Protein AF-A0AAJ2FEU8-F1 (afdb_monomer_lite)

pLDDT: mean 73.07, std 15.67, range [41.12, 94.88]

Structure (mmCIF, N/CA/C/O backbone):
data_AF-A0AAJ2FEU8-F1
#
_entry.id   AF-A0AAJ2FEU8-F1
#
loop_
_atom_site.group_PDB
_atom_site.id
_atom_site.type_symbol
_atom_site.label_atom_id
_atom_site.label_alt_id
_atom_site.label_comp_id
_atom_site.label_asym_id
_atom_site.label_entity_id
_atom_site.label_seq_id
_atom_site.pdbx_PDB_ins_code
_atom_site.Cartn_x
_atom_site.Cartn_y
_atom_site.Cartn_z
_atom_site.occupancy
_atom_site.B_iso_or_equiv
_atom_site.auth_seq_id
_atom_site.auth_comp_id
_atom_site.auth_asym_id
_atom_site.auth_atom_id
_atom_site.pdbx_PDB_model_num
ATOM 1 N N . MET A 1 1 ? 0.389 14.249 -56.315 1.00 46.28 1 MET A N 1
ATOM 2 C CA . MET A 1 1 ? 0.156 13.415 -55.121 1.00 46.28 1 MET A CA 1
ATOM 3 C C . MET A 1 1 ? 1.499 13.136 -54.466 1.00 46.28 1 MET A C 1
ATOM 5 O O . MET A 1 1 ? 2.166 12.197 -54.870 1.00 46.28 1 MET A O 1
ATOM 9 N N . VAL A 1 2 ? 1.930 14.007 -53.547 1.00 47.59 2 VAL A N 1
ATOM 10 C CA . VAL A 1 2 ? 3.075 13.775 -52.650 1.00 47.59 2 VAL A CA 1
ATOM 11 C C . VAL A 1 2 ? 2.765 14.509 -51.342 1.00 47.59 2 VAL A C 1
ATOM 13 O O . VAL A 1 2 ? 2.708 15.738 -51.327 1.00 47.59 2 VAL A O 1
ATOM 16 N N . ASP A 1 3 ? 2.503 13.759 -50.274 1.00 49.03 3 ASP A N 1
ATOM 17 C CA . ASP A 1 3 ? 2.281 14.283 -48.925 1.00 49.03 3 ASP A CA 1
ATOM 18 C C . ASP A 1 3 ? 3.625 14.623 -48.267 1.00 49.03 3 ASP A C 1
ATOM 20 O O . ASP A 1 3 ? 4.426 13.743 -47.960 1.00 49.03 3 ASP A O 1
ATOM 24 N N . PHE A 1 4 ? 3.880 15.915 -48.048 1.00 48.50 4 PHE A N 1
ATOM 25 C CA . PHE A 1 4 ? 5.132 16.436 -47.475 1.00 48.50 4 PHE A CA 1
ATOM 26 C C . PHE A 1 4 ? 5.085 16.626 -45.942 1.00 48.50 4 PHE A C 1
ATOM 28 O O . PHE A 1 4 ? 6.002 17.192 -45.358 1.00 48.50 4 PHE A O 1
ATOM 35 N N . ARG A 1 5 ? 4.031 16.188 -45.239 1.00 53.56 5 ARG A N 1
ATOM 36 C CA . ARG A 1 5 ? 3.779 16.659 -43.859 1.00 53.56 5 ARG A CA 1
ATOM 37 C C . ARG A 1 5 ? 3.958 15.645 -42.724 1.00 53.56 5 ARG A C 1
ATOM 39 O O . ARG A 1 5 ? 3.586 15.964 -41.605 1.00 53.56 5 ARG A O 1
ATOM 46 N N . SER A 1 6 ? 4.553 14.470 -42.950 1.00 55.28 6 SER A N 1
ATOM 47 C CA . SER A 1 6 ? 4.552 13.410 -41.917 1.00 55.28 6 SER A CA 1
ATOM 48 C C . SER A 1 6 ? 5.894 13.071 -41.248 1.00 55.28 6 SER A C 1
ATOM 50 O O . SER A 1 6 ? 5.896 12.291 -40.299 1.00 55.28 6 SER A O 1
ATOM 52 N N . THR A 1 7 ? 7.034 13.620 -41.672 1.00 52.53 7 THR A N 1
ATOM 53 C CA . THR A 1 7 ? 8.352 13.212 -41.128 1.00 52.53 7 THR A CA 1
ATOM 54 C C . THR A 1 7 ? 8.932 14.138 -40.052 1.00 52.53 7 THR A C 1
ATOM 56 O O . THR A 1 7 ? 9.825 13.711 -39.325 1.00 52.53 7 THR A O 1
ATOM 59 N N . SER A 1 8 ? 8.418 15.364 -39.888 1.00 55.94 8 SER A N 1
ATOM 60 C CA . SER A 1 8 ? 8.960 16.339 -38.919 1.00 55.94 8 SER A CA 1
ATOM 61 C C . SER A 1 8 ? 8.451 16.154 -37.480 1.00 55.94 8 SER A C 1
ATOM 63 O O . SER A 1 8 ? 9.175 16.476 -36.542 1.00 55.94 8 SER A O 1
ATOM 65 N N . ASP A 1 9 ? 7.239 15.629 -37.278 1.00 54.66 9 ASP A N 1
ATOM 66 C CA . ASP A 1 9 ? 6.613 15.568 -35.942 1.00 54.66 9 ASP A CA 1
ATOM 67 C C . ASP A 1 9 ? 7.176 14.434 -35.065 1.00 54.66 9 ASP A C 1
ATOM 69 O O . ASP A 1 9 ? 7.390 14.587 -33.863 1.00 54.66 9 ASP A O 1
ATOM 73 N N . ALA A 1 10 ? 7.513 13.293 -35.675 1.00 56.59 10 ALA A N 1
ATOM 74 C CA . ALA A 1 10 ? 8.052 12.138 -34.954 1.00 56.59 10 ALA A CA 1
ATOM 75 C C . ALA A 1 10 ? 9.477 12.371 -34.406 1.00 56.59 10 ALA A C 1
ATOM 77 O O . ALA A 1 10 ? 9.895 11.717 -33.449 1.00 56.59 10 ALA A O 1
ATOM 78 N N . SER A 1 11 ? 10.225 13.300 -35.009 1.00 54.19 11 SER A N 1
ATOM 79 C CA . SER A 1 11 ? 11.572 13.696 -34.579 1.00 54.19 11 SER A CA 1
ATOM 80 C C . SER A 1 11 ? 11.544 14.665 -33.392 1.00 54.19 11 SER A C 1
ATOM 82 O O . SER A 1 11 ? 12.428 14.587 -32.541 1.00 54.19 11 SER A O 1
ATOM 84 N N . LEU A 1 12 ? 10.528 15.529 -33.297 1.00 59.16 12 LEU A N 1
ATOM 85 C CA . LEU A 1 12 ? 10.336 16.448 -32.169 1.00 59.16 12 LEU A CA 1
ATOM 86 C C . LEU A 1 12 ? 9.967 15.700 -30.883 1.00 59.16 12 LEU A C 1
ATOM 88 O O . LEU A 1 12 ? 10.518 15.993 -29.826 1.00 59.16 12 LEU A O 1
ATOM 92 N N . GLY A 1 13 ? 9.112 14.674 -30.975 1.00 57.94 13 GLY A N 1
ATOM 93 C CA . GLY A 1 13 ? 8.685 13.879 -29.815 1.00 57.94 13 GLY A CA 1
ATO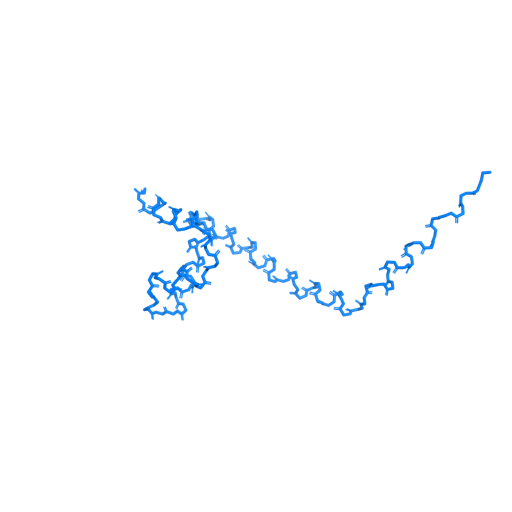M 94 C C . GLY A 1 13 ? 9.823 13.142 -29.093 1.00 57.94 13 GLY A C 1
ATOM 95 O O . GLY A 1 13 ? 9.790 13.021 -27.873 1.00 57.94 13 GLY A O 1
ATOM 96 N N . LYS A 1 14 ? 10.862 12.710 -29.821 1.00 59.38 14 LYS A N 1
ATOM 97 C CA . LYS A 1 14 ? 12.073 12.109 -29.227 1.00 59.38 14 LYS A CA 1
ATOM 98 C C . LYS A 1 14 ? 13.036 13.138 -28.634 1.00 59.38 14 LYS A C 1
ATOM 100 O O . LYS A 1 14 ? 13.820 12.780 -27.776 1.00 59.38 14 LYS A O 1
ATOM 105 N N . SER A 1 15 ? 12.987 14.392 -29.085 1.00 61.03 15 SER A N 1
ATOM 106 C CA . SER A 1 15 ? 13.814 15.476 -28.538 1.00 61.03 15 SER A CA 1
ATOM 107 C C . SER A 1 15 ? 13.216 16.099 -27.272 1.00 61.03 15 SER A C 1
ATOM 109 O O . SER A 1 15 ? 13.944 16.754 -26.532 1.00 61.03 15 SER A O 1
ATOM 111 N N . LEU A 1 16 ? 11.904 15.950 -27.052 1.00 62.88 16 LEU A N 1
ATOM 112 C CA . LEU A 1 16 ? 11.209 16.441 -25.857 1.00 62.88 16 LEU A CA 1
ATOM 113 C C . LEU A 1 16 ? 11.292 15.471 -24.673 1.00 62.88 16 LEU A C 1
ATOM 115 O O . LEU A 1 16 ? 11.160 15.909 -23.537 1.00 62.88 16 LEU A O 1
ATOM 119 N N . LEU A 1 17 ? 11.492 14.178 -24.941 1.00 70.88 17 LEU A N 1
ATOM 120 C CA . LEU A 1 17 ? 11.762 13.164 -23.928 1.00 70.88 17 LEU A CA 1
ATOM 121 C C . LEU A 1 17 ? 13.275 13.042 -23.778 1.00 70.88 17 LEU A C 1
ATOM 123 O O . LEU A 1 17 ? 13.958 12.561 -24.677 1.00 70.88 17 LEU A O 1
ATOM 127 N N . THR A 1 18 ? 13.795 13.517 -22.657 1.00 81.62 18 THR A N 1
ATOM 128 C CA . THR A 1 18 ? 15.216 13.380 -22.324 1.00 81.62 18 THR A CA 1
ATOM 129 C C . THR A 1 18 ? 15.470 11.975 -21.766 1.00 81.62 18 THR A C 1
ATOM 131 O O . THR A 1 18 ? 14.569 11.372 -21.187 1.00 81.62 18 THR A O 1
ATOM 134 N N . ASP A 1 19 ? 16.704 11.469 -21.830 1.00 79.31 19 ASP A N 1
ATOM 135 C CA . ASP A 1 19 ? 17.105 10.216 -21.154 1.00 79.31 19 ASP A CA 1
ATOM 136 C C . ASP A 1 19 ? 16.727 10.212 -19.652 1.00 79.31 19 ASP A C 1
ATOM 138 O O . ASP A 1 19 ? 16.399 9.180 -19.064 1.00 79.31 19 ASP A O 1
ATOM 142 N N . SER A 1 20 ? 16.702 11.395 -19.026 1.00 82.62 20 SER A N 1
ATOM 143 C CA . SER A 1 20 ? 16.202 11.607 -17.663 1.00 82.62 20 SER A CA 1
ATOM 144 C C . SER A 1 20 ? 14.710 11.290 -17.502 1.00 82.62 20 SER A C 1
ATOM 146 O O . SER A 1 20 ? 14.316 10.750 -16.470 1.00 82.62 20 SER A O 1
ATOM 148 N N . ASP A 1 21 ? 13.876 11.591 -18.500 1.00 84.94 21 ASP A N 1
ATOM 149 C CA . ASP A 1 21 ? 12.437 11.306 -18.471 1.00 84.94 21 ASP A CA 1
ATOM 150 C C . ASP A 1 21 ? 12.174 9.805 -18.602 1.00 84.94 21 ASP A C 1
ATOM 152 O O . ASP A 1 21 ? 11.301 9.265 -17.920 1.00 84.94 21 ASP A O 1
ATOM 156 N N . GLU A 1 22 ? 12.972 9.110 -19.419 1.00 84.62 22 GLU A N 1
ATOM 157 C CA . GLU A 1 22 ? 12.941 7.649 -19.504 1.00 84.62 22 GLU A CA 1
ATOM 158 C C . GLU A 1 22 ? 13.335 7.012 -18.163 1.00 84.62 22 GLU A C 1
ATOM 160 O O . GLU A 1 22 ? 12.650 6.113 -17.667 1.00 84.62 22 GLU A O 1
ATOM 165 N N . PHE A 1 23 ? 14.383 7.522 -17.513 1.00 86.31 23 PHE A N 1
ATOM 166 C CA . PHE A 1 23 ? 14.802 7.040 -16.199 1.00 86.31 23 PHE A CA 1
ATOM 167 C C . PHE A 1 23 ? 13.736 7.267 -15.117 1.00 86.31 23 PHE A C 1
ATOM 169 O O . PHE A 1 23 ? 13.400 6.345 -14.367 1.00 86.31 23 PHE A O 1
ATOM 176 N N . VAL A 1 24 ? 13.157 8.471 -15.057 1.00 88.31 24 VAL A N 1
ATOM 177 C CA . VAL A 1 24 ? 12.056 8.792 -14.136 1.00 88.31 24 VAL A CA 1
ATOM 178 C C . VAL A 1 24 ? 10.852 7.896 -14.409 1.00 88.31 24 VAL A C 1
ATOM 180 O O . VAL A 1 24 ? 10.253 7.377 -13.467 1.00 88.31 24 VAL A O 1
ATOM 183 N N . PHE A 1 25 ? 10.524 7.644 -15.677 1.00 88.88 25 PHE A N 1
ATOM 184 C CA . PHE A 1 25 ? 9.448 6.732 -16.045 1.00 88.88 25 PHE A CA 1
ATOM 185 C C . PHE A 1 25 ? 9.690 5.318 -15.508 1.00 88.88 25 PHE A C 1
ATOM 187 O O . PHE A 1 25 ? 8.803 4.752 -14.869 1.00 88.88 25 PHE A O 1
ATOM 194 N N . VAL A 1 26 ? 10.888 4.757 -15.701 1.00 89.25 26 VAL A N 1
ATOM 195 C CA . VAL A 1 26 ? 11.223 3.416 -15.197 1.00 89.25 26 VAL A CA 1
ATOM 196 C C . VAL A 1 26 ? 11.167 3.366 -13.669 1.00 89.25 26 VAL A C 1
ATOM 198 O O . VAL A 1 26 ? 10.589 2.424 -13.117 1.00 89.25 26 VAL A O 1
ATOM 201 N N . ILE A 1 27 ? 11.701 4.382 -12.979 1.00 93.19 27 ILE A N 1
ATOM 202 C CA . ILE A 1 27 ? 11.611 4.487 -11.516 1.00 93.19 27 ILE A CA 1
ATOM 203 C C . ILE A 1 27 ? 10.161 4.511 -11.059 1.00 93.19 27 ILE A C 1
ATOM 205 O O . ILE A 1 27 ? 9.836 3.836 -10.091 1.00 93.19 27 ILE A O 1
ATOM 209 N N . GLU A 1 28 ? 9.296 5.255 -11.740 1.00 92.88 28 GLU A N 1
ATOM 210 C CA . GLU A 1 28 ? 7.878 5.378 -11.410 1.00 92.88 28 GLU A CA 1
ATOM 211 C C . GLU A 1 28 ? 7.061 4.123 -11.761 1.00 92.88 28 GLU A C 1
ATOM 213 O O . GLU A 1 28 ? 6.059 3.809 -11.109 1.00 92.88 28 GLU A O 1
ATOM 218 N N . GLU A 1 29 ? 7.488 3.344 -12.753 1.00 93.44 29 GLU A N 1
ATOM 219 C CA . GLU A 1 29 ? 6.838 2.085 -13.115 1.00 93.44 29 GLU A CA 1
ATOM 220 C C . GLU A 1 29 ? 7.014 0.998 -12.047 1.00 93.44 29 GLU A C 1
ATOM 222 O O . GLU A 1 29 ? 6.092 0.210 -11.807 1.00 93.44 29 GLU A O 1
ATOM 227 N N . VAL A 1 30 ? 8.153 0.966 -11.349 1.00 93.94 30 VAL A N 1
ATOM 228 C CA . VAL A 1 30 ? 8.406 0.013 -10.254 1.00 93.94 30 VAL A CA 1
ATOM 229 C C . VAL A 1 30 ? 7.359 0.112 -9.126 1.00 93.94 30 VAL A C 1
ATOM 231 O O . VAL A 1 30 ? 6.692 -0.893 -8.853 1.00 93.94 30 VAL A O 1
ATOM 234 N N . PRO A 1 31 ? 7.127 1.272 -8.475 1.00 89.69 31 PRO A N 1
ATOM 235 C CA . PRO A 1 31 ? 6.131 1.407 -7.423 1.00 89.69 31 PRO A CA 1
ATOM 236 C C . PRO A 1 31 ? 4.705 1.230 -7.951 1.00 89.69 31 PRO A C 1
ATOM 238 O O . PRO A 1 31 ? 3.855 0.735 -7.209 1.00 89.69 31 PRO A O 1
ATOM 241 N N . ARG A 1 32 ? 4.417 1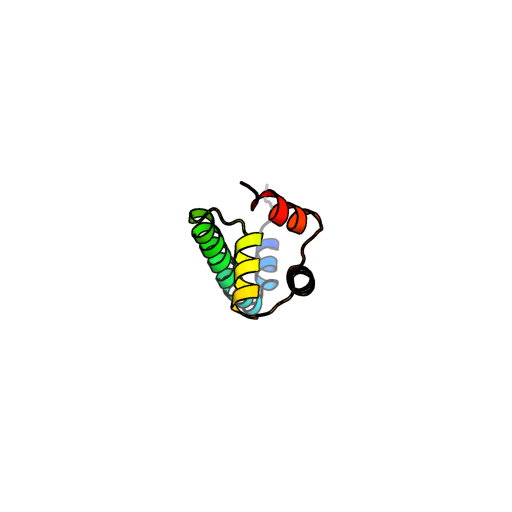.568 -9.219 1.00 89.75 32 ARG A N 1
ATOM 242 C CA . ARG A 1 32 ? 3.107 1.289 -9.838 1.00 89.75 32 ARG A CA 1
ATOM 243 C C . ARG A 1 32 ? 2.844 -0.209 -9.944 1.00 89.75 32 ARG A C 1
ATOM 245 O O . ARG A 1 32 ? 1.781 -0.665 -9.517 1.00 89.75 32 ARG A O 1
ATOM 252 N N . LYS A 1 33 ? 3.803 -0.983 -10.461 1.00 94.88 33 LYS A N 1
ATOM 253 C CA . LYS A 1 33 ? 3.707 -2.451 -10.542 1.00 94.88 33 LYS A CA 1
ATOM 254 C C . LYS A 1 33 ? 3.587 -3.069 -9.157 1.00 94.88 33 LYS A C 1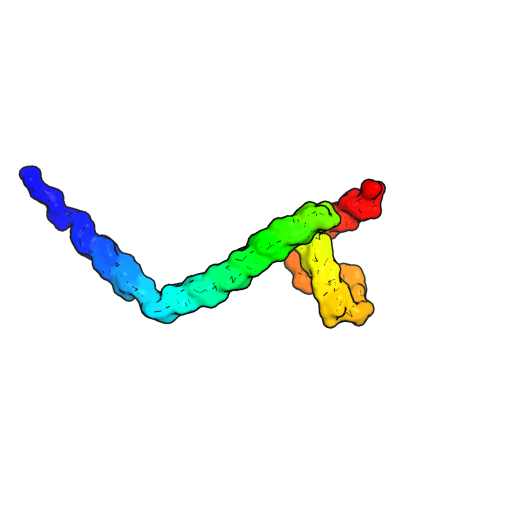
ATOM 256 O O . LYS A 1 33 ? 2.675 -3.858 -8.922 1.00 94.88 33 LYS A O 1
ATOM 261 N N . LEU A 1 34 ? 4.437 -2.645 -8.224 1.00 90.19 34 LEU A N 1
ATOM 262 C CA . LEU A 1 34 ? 4.403 -3.114 -6.844 1.00 90.19 34 LEU A CA 1
ATOM 263 C C . LEU A 1 34 ? 3.033 -2.866 -6.200 1.00 90.19 34 LEU A C 1
ATOM 265 O O . LEU A 1 34 ? 2.465 -3.760 -5.581 1.00 90.19 34 LEU A O 1
ATOM 269 N N . ARG A 1 35 ? 2.457 -1.678 -6.407 1.00 87.81 35 ARG A N 1
ATOM 270 C CA . ARG A 1 35 ? 1.130 -1.331 -5.893 1.00 87.81 35 ARG A CA 1
ATOM 271 C C . ARG A 1 35 ? 0.028 -2.225 -6.452 1.00 87.81 35 ARG A C 1
ATOM 273 O O . ARG A 1 35 ? -0.787 -2.698 -5.672 1.00 87.81 35 ARG A O 1
ATOM 280 N N . ARG A 1 36 ? 0.032 -2.498 -7.760 1.00 90.12 36 ARG A N 1
ATOM 281 C CA . ARG A 1 36 ? -0.938 -3.414 -8.389 1.00 90.12 36 ARG A CA 1
ATOM 282 C C . ARG A 1 36 ? -0.825 -4.830 -7.828 1.00 90.12 36 ARG A C 1
ATOM 284 O O . ARG A 1 36 ? -1.844 -5.452 -7.548 1.00 90.12 36 ARG A O 1
ATOM 291 N N . LEU A 1 37 ? 0.399 -5.322 -7.636 1.00 91.81 37 LEU A N 1
ATOM 292 C CA . LEU A 1 37 ? 0.642 -6.649 -7.068 1.00 91.81 37 LEU A CA 1
ATOM 293 C C . LEU A 1 37 ? 0.178 -6.739 -5.611 1.00 91.81 37 LEU A C 1
ATOM 295 O O . LEU A 1 37 ? -0.457 -7.722 -5.238 1.00 91.81 37 LEU A O 1
ATOM 299 N N . PHE A 1 38 ? 0.439 -5.709 -4.803 1.00 87.31 38 PHE A N 1
ATOM 300 C CA . PHE A 1 38 ? -0.071 -5.654 -3.435 1.00 87.31 38 PHE A CA 1
ATOM 301 C C . PHE A 1 38 ? -1.593 -5.571 -3.396 1.00 87.31 38 PHE A C 1
ATOM 303 O O . PHE A 1 38 ? -2.201 -6.352 -2.677 1.00 87.31 38 PHE A O 1
ATOM 310 N N . ASP A 1 39 ? -2.214 -4.696 -4.188 1.00 86.81 39 ASP A N 1
ATOM 311 C CA . ASP A 1 39 ? -3.675 -4.589 -4.252 1.00 86.81 39 ASP A CA 1
ATOM 312 C C . ASP A 1 39 ? -4.313 -5.940 -4.642 1.00 86.81 39 ASP A C 1
ATOM 314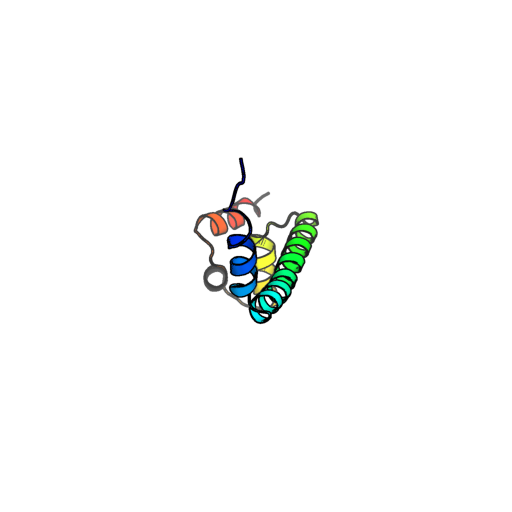 O O . ASP A 1 39 ? -5.264 -6.380 -3.998 1.00 86.81 39 ASP A O 1
ATOM 318 N N . ALA A 1 40 ? -3.742 -6.651 -5.622 1.00 90.50 40 ALA A N 1
ATOM 319 C CA . ALA A 1 40 ? -4.204 -7.980 -6.029 1.00 90.50 40 ALA A CA 1
ATOM 320 C C . ALA A 1 40 ? -3.981 -9.057 -4.951 1.00 90.50 40 ALA A C 1
ATOM 322 O O . ALA A 1 40 ? -4.840 -9.911 -4.739 1.00 90.50 40 ALA A O 1
ATOM 323 N N . SER A 1 41 ? -2.845 -9.020 -4.252 1.00 90.06 41 SER A N 1
ATOM 324 C CA . SER A 1 41 ? -2.558 -9.938 -3.145 1.00 90.06 41 SER A CA 1
ATOM 325 C C . SER A 1 41 ? -3.521 -9.716 -1.976 1.00 90.06 41 SER A C 1
ATOM 327 O O . SER A 1 41 ? -4.085 -10.671 -1.447 1.00 90.06 41 SER A O 1
ATOM 329 N N . MET A 1 42 ? -3.781 -8.453 -1.626 1.00 86.69 42 MET A N 1
ATOM 330 C CA . MET A 1 42 ? -4.678 -8.072 -0.533 1.00 86.69 42 MET A CA 1
ATOM 331 C C . MET A 1 42 ? -6.148 -8.374 -0.838 1.00 86.69 42 MET A C 1
ATOM 333 O O . MET A 1 42 ? -6.887 -8.755 0.069 1.00 86.69 42 MET A O 1
ATOM 337 N N . ALA A 1 43 ? -6.556 -8.314 -2.110 1.00 85.81 43 ALA A N 1
ATOM 338 C CA . ALA A 1 43 ? -7.898 -8.711 -2.535 1.00 85.81 43 ALA A CA 1
ATOM 339 C C . ALA A 1 43 ? -8.220 -10.179 -2.199 1.00 85.81 43 ALA A C 1
ATOM 341 O O . ALA A 1 43 ? -9.368 -10.499 -1.898 1.00 85.81 43 ALA A O 1
ATOM 342 N N . ARG A 1 44 ? -7.216 -11.071 -2.165 1.00 88.88 44 ARG A N 1
ATOM 343 C CA . ARG A 1 44 ? -7.397 -12.477 -1.747 1.00 88.88 44 ARG A CA 1
ATOM 344 C C . ARG A 1 44 ? -7.806 -12.623 -0.281 1.00 88.88 44 ARG A C 1
ATOM 346 O O . ARG A 1 44 ? -8.358 -13.653 0.086 1.00 88.88 44 ARG A O 1
ATOM 353 N N . PHE A 1 45 ? -7.533 -11.610 0.535 1.00 88.31 45 PHE A N 1
ATOM 354 C CA . PHE A 1 45 ? -7.929 -11.542 1.941 1.00 88.31 45 PHE A CA 1
ATOM 355 C C . PHE A 1 45 ? -9.232 -10.751 2.142 1.00 88.31 45 PHE A C 1
ATOM 357 O O . PHE A 1 45 ? -9.575 -10.432 3.274 1.00 88.31 45 PHE A O 1
ATOM 364 N N . GLY A 1 46 ? -9.935 -10.385 1.061 1.00 85.88 46 GLY A N 1
ATOM 365 C CA . GLY A 1 46 ? -11.149 -9.564 1.124 1.00 85.88 46 GLY A CA 1
ATOM 366 C C . GLY A 1 46 ? -10.892 -8.099 1.492 1.00 85.88 46 GLY A C 1
ATOM 367 O O . GLY A 1 46 ? -11.833 -7.360 1.760 1.00 85.88 46 GLY A O 1
ATOM 368 N N . LEU A 1 47 ? -9.630 -7.659 1.505 1.00 84.06 47 LEU A N 1
ATOM 369 C CA . LEU A 1 47 ? -9.269 -6.310 1.926 1.00 84.06 47 LEU A CA 1
ATOM 370 C C . LEU A 1 47 ? -9.297 -5.339 0.745 1.00 84.06 47 LEU A C 1
ATOM 372 O O . LEU A 1 47 ? -8.608 -5.512 -0.262 1.00 84.06 47 LEU A O 1
ATOM 376 N N . THR A 1 48 ? -10.045 -4.252 0.905 1.00 83.50 48 THR A N 1
ATOM 377 C CA . THR A 1 48 ? -10.021 -3.104 -0.003 1.00 83.50 48 THR A CA 1
ATOM 378 C C . THR A 1 48 ? -8.694 -2.351 0.102 1.00 83.50 48 THR A C 1
ATOM 380 O O . THR A 1 48 ? -7.984 -2.399 1.114 1.00 83.50 48 THR A O 1
ATOM 383 N N . ARG A 1 49 ? -8.374 -1.560 -0.932 1.00 77.19 49 ARG A N 1
ATOM 384 C CA . ARG A 1 49 ? -7.164 -0.722 -0.964 1.00 77.19 49 ARG A CA 1
ATOM 385 C C . ARG A 1 49 ? -7.033 0.203 0.245 1.00 77.19 49 ARG A C 1
ATOM 387 O O . ARG A 1 49 ? -5.940 0.464 0.740 1.00 77.19 49 ARG A O 1
ATOM 394 N N . THR A 1 50 ? -8.164 0.707 0.716 1.00 80.56 50 THR A N 1
ATOM 395 C CA . THR A 1 50 ? -8.250 1.578 1.886 1.00 80.56 50 THR A CA 1
ATOM 396 C C . THR A 1 50 ? -7.934 0.821 3.174 1.00 80.56 50 THR A C 1
ATOM 398 O O . THR A 1 50 ? -7.143 1.307 3.983 1.00 80.56 50 THR A O 1
ATOM 401 N N . GLN A 1 51 ? -8.490 -0.382 3.339 1.00 81.88 51 GLN A N 1
ATOM 402 C CA . GLN A 1 51 ? -8.295 -1.210 4.531 1.00 81.88 51 GLN A CA 1
ATOM 403 C C . GLN A 1 51 ? -6.843 -1.657 4.695 1.00 81.88 51 GLN A C 1
ATOM 405 O O . GLN A 1 51 ? -6.266 -1.461 5.762 1.00 81.88 51 GLN A O 1
ATOM 410 N N . TRP A 1 52 ? -6.201 -2.195 3.653 1.00 85.12 52 TRP A N 1
ATOM 411 C CA . TRP A 1 52 ? -4.815 -2.645 3.815 1.00 85.12 52 TRP A CA 1
ATOM 412 C C . TRP A 1 52 ? -3.843 -1.478 4.012 1.00 85.12 52 TRP A C 1
ATOM 414 O O . TRP A 1 52 ? -2.874 -1.602 4.760 1.00 85.12 52 TRP A O 1
ATOM 424 N N . ARG A 1 53 ? -4.113 -0.308 3.414 1.00 83.88 53 ARG A N 1
ATOM 425 C CA . ARG A 1 53 ? -3.330 0.901 3.703 1.00 83.88 53 ARG A CA 1
ATOM 426 C C . ARG A 1 53 ? -3.470 1.314 5.163 1.00 83.88 53 ARG A C 1
ATOM 428 O O . ARG A 1 53 ? -2.459 1.643 5.773 1.00 83.88 53 ARG A O 1
ATOM 435 N N . ALA A 1 54 ? -4.677 1.253 5.728 1.00 83.75 54 ALA A N 1
ATOM 436 C CA . ALA A 1 54 ? -4.897 1.503 7.151 1.00 83.75 54 ALA A CA 1
ATOM 437 C C . ALA A 1 54 ? -4.063 0.551 8.024 1.00 83.75 54 ALA A C 1
ATOM 439 O O . ALA A 1 54 ? -3.346 1.014 8.908 1.00 83.75 54 ALA A O 1
ATOM 440 N N . LEU A 1 55 ? -4.070 -0.751 7.713 1.00 84.50 55 LEU A N 1
ATOM 441 C CA . LEU A 1 55 ? -3.250 -1.749 8.413 1.00 84.50 55 LEU A CA 1
ATOM 442 C C . LEU A 1 55 ? -1.758 -1.419 8.349 1.00 84.50 55 LEU A C 1
ATOM 444 O O . LEU A 1 55 ? -1.055 -1.524 9.348 1.00 84.50 55 LEU A O 1
ATOM 448 N N . VAL A 1 56 ? -1.276 -0.969 7.193 1.00 85.06 56 VAL A N 1
ATOM 449 C CA . VAL A 1 56 ? 0.120 -0.563 7.017 1.00 85.06 56 VAL A CA 1
ATOM 450 C C . VAL A 1 56 ? 0.489 0.650 7.880 1.00 85.06 56 VAL A C 1
ATOM 452 O O . VAL A 1 56 ? 1.596 0.684 8.417 1.00 85.06 56 VAL A O 1
ATOM 455 N N . TYR A 1 57 ? -0.403 1.633 8.038 1.00 83.31 57 TYR A N 1
ATOM 456 C CA . TYR A 1 57 ? -0.167 2.774 8.934 1.00 83.31 57 TYR A CA 1
ATOM 457 C C . TYR A 1 57 ? -0.177 2.352 10.408 1.00 83.31 57 TYR A C 1
ATOM 459 O O . TYR A 1 57 ? 0.720 2.743 11.148 1.00 83.31 57 TYR A O 1
ATOM 467 N N . ILE A 1 58 ? -1.125 1.502 10.814 1.00 86.06 58 ILE A N 1
ATOM 468 C CA . ILE A 1 58 ? -1.198 0.964 12.183 1.00 86.06 58 ILE A CA 1
ATOM 469 C C . ILE A 1 58 ? 0.053 0.140 12.511 1.00 86.06 58 ILE A C 1
ATOM 471 O O . ILE A 1 58 ? 0.639 0.304 13.577 1.00 86.06 58 ILE A O 1
ATOM 475 N N . TYR A 1 59 ? 0.503 -0.704 11.578 1.00 85.25 59 TYR A N 1
ATOM 476 C CA . TYR A 1 59 ? 1.708 -1.517 11.741 1.00 85.25 59 TYR A CA 1
ATOM 477 C C . TYR A 1 59 ? 2.978 -0.663 11.873 1.00 85.25 59 TYR A C 1
ATOM 479 O O . TYR A 1 59 ? 3.853 -0.973 12.676 1.00 85.25 59 TYR A O 1
ATOM 487 N N . ARG A 1 60 ? 3.097 0.419 11.092 1.00 85.69 60 ARG A N 1
ATOM 488 C CA . ARG A 1 60 ? 4.267 1.315 11.127 1.00 85.69 60 ARG A CA 1
ATOM 489 C C . ARG A 1 60 ? 4.269 2.279 12.307 1.00 85.69 60 ARG A C 1
ATOM 491 O O . ARG A 1 60 ? 5.329 2.782 12.669 1.00 85.69 60 ARG A O 1
ATOM 498 N N . THR A 1 61 ? 3.106 2.568 12.877 1.00 84.12 61 THR A N 1
ATOM 499 C CA . THR A 1 61 ? 2.950 3.541 13.959 1.00 84.12 61 THR A CA 1
ATOM 500 C C . THR A 1 61 ? 2.002 2.967 15.011 1.00 84.12 61 THR A C 1
ATOM 502 O O . THR A 1 61 ? 0.809 3.289 15.018 1.00 84.12 61 THR A O 1
ATOM 505 N N . PRO A 1 62 ? 2.508 2.091 15.898 1.00 78.69 62 PRO A N 1
ATOM 506 C CA . PRO A 1 62 ? 1.699 1.542 16.975 1.00 78.69 62 PRO A CA 1
ATOM 507 C C . PRO A 1 62 ? 1.199 2.679 17.873 1.00 78.69 62 PRO A C 1
ATOM 509 O O . PRO A 1 62 ? 1.960 3.569 18.247 1.00 78.69 62 PRO A O 1
ATOM 512 N N . GLY A 1 63 ? -0.094 2.665 18.194 1.00 81.81 63 GLY A N 1
ATOM 513 C CA . GLY A 1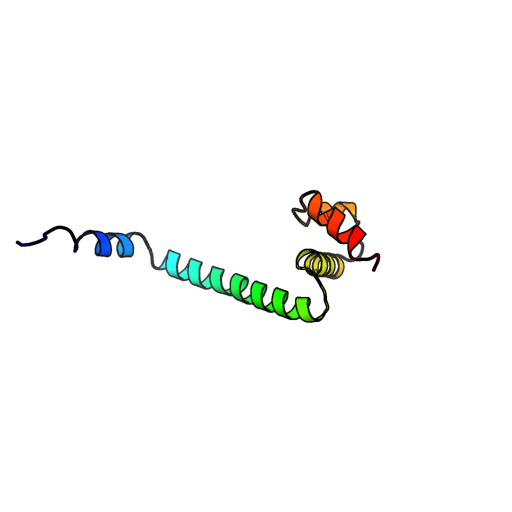 63 ? -0.736 3.731 18.970 1.00 81.81 63 GLY A CA 1
ATOM 514 C C . GLY A 1 63 ? -1.229 4.925 18.146 1.00 81.81 63 GLY A C 1
ATOM 515 O O . GLY A 1 63 ? -1.667 5.911 18.735 1.00 81.81 63 GLY A O 1
ATOM 516 N N . ILE A 1 64 ? -1.202 4.854 16.807 1.00 82.12 64 ILE A N 1
ATOM 517 C CA . ILE A 1 64 ? -1.846 5.871 15.966 1.00 82.12 64 ILE A CA 1
ATOM 518 C C . ILE A 1 64 ? -3.342 5.963 16.294 1.00 82.12 64 ILE A C 1
ATOM 520 O O . ILE A 1 64 ? -4.065 4.964 16.298 1.00 82.12 64 ILE A O 1
ATOM 524 N N . THR A 1 65 ? -3.814 7.173 16.590 1.00 81.12 65 THR A N 1
ATOM 525 C CA . THR A 1 65 ? -5.231 7.404 16.884 1.00 81.12 65 THR A CA 1
ATOM 526 C C . THR A 1 65 ? -6.058 7.343 15.598 1.00 81.12 65 THR A C 1
ATOM 528 O O . THR A 1 65 ? -5.554 7.618 14.508 1.00 81.12 65 THR A O 1
ATOM 531 N N . GLN A 1 66 ? -7.353 7.024 15.700 1.00 71.94 66 GLN A N 1
ATOM 532 C CA . GLN A 1 66 ? -8.267 7.010 14.548 1.00 71.94 66 GLN A CA 1
ATOM 533 C C . GLN A 1 66 ? -8.277 8.356 13.798 1.00 71.94 66 GLN A C 1
ATOM 535 O O . GLN A 1 66 ? -8.338 8.388 12.568 1.00 71.94 66 GLN A O 1
ATOM 540 N N . THR A 1 67 ? -8.172 9.465 14.535 1.00 75.00 67 THR A N 1
ATOM 541 C CA . THR A 1 67 ? -8.137 10.826 13.988 1.00 75.00 67 THR A CA 1
ATOM 542 C C . THR A 1 67 ? -6.847 11.099 13.221 1.00 75.00 67 THR A C 1
ATOM 544 O O . THR A 1 67 ? -6.881 11.741 12.174 1.00 75.00 67 THR A O 1
ATOM 547 N N . ASP A 1 68 ? -5.709 10.600 13.702 1.00 72.81 68 ASP A N 1
ATOM 548 C CA . ASP A 1 68 ? -4.424 10.778 13.022 1.00 72.81 68 ASP A CA 1
ATOM 549 C C . ASP A 1 68 ? -4.286 9.840 11.819 1.00 72.81 68 ASP A C 1
ATOM 551 O O . ASP A 1 68 ? -3.809 10.255 10.763 1.00 72.81 68 ASP A O 1
ATOM 555 N N . LEU A 1 69 ? -4.836 8.625 11.907 1.00 74.81 69 LEU A N 1
ATOM 556 C CA . LEU A 1 69 ? -4.972 7.709 10.773 1.00 74.81 69 LEU A CA 1
ATOM 557 C C . LEU A 1 69 ? -5.770 8.350 9.620 1.00 74.81 69 LEU A C 1
ATOM 559 O O . LEU A 1 69 ? -5.370 8.256 8.457 1.00 74.81 69 LEU A O 1
ATOM 563 N N . ALA A 1 70 ? -6.865 9.048 9.945 1.00 69.56 70 ALA A N 1
ATOM 564 C CA . ALA A 1 70 ? -7.703 9.756 8.978 1.00 69.56 70 ALA A CA 1
ATOM 565 C C . ALA A 1 70 ? -7.008 10.964 8.320 1.00 69.56 70 ALA A C 1
ATOM 567 O O . ALA A 1 70 ? -7.419 11.368 7.238 1.00 69.56 70 ALA A O 1
ATOM 568 N N . LYS A 1 71 ? -5.956 11.523 8.938 1.00 69.88 71 LYS A N 1
ATOM 569 C CA . LYS A 1 71 ? -5.119 12.587 8.350 1.00 69.88 71 LYS A CA 1
ATOM 570 C C . LYS A 1 71 ? -4.000 12.024 7.470 1.00 69.88 71 LYS A C 1
ATOM 572 O O . LYS A 1 71 ? -3.650 12.629 6.462 1.00 69.88 71 LYS A O 1
ATOM 577 N N . CYS A 1 72 ? -3.421 10.880 7.845 1.00 65.50 72 CYS A N 1
ATOM 578 C CA . CYS A 1 72 ? -2.322 10.242 7.106 1.00 65.50 72 CYS A CA 1
ATOM 579 C C . CYS A 1 72 ? -2.764 9.635 5.770 1.00 65.50 72 CYS A C 1
ATOM 581 O O . CYS A 1 72 ? -1.986 9.538 4.819 1.00 65.50 72 CYS A O 1
ATOM 583 N N . SER A 1 73 ? -4.018 9.211 5.697 1.00 61.06 73 SER A N 1
ATOM 584 C CA . SER A 1 73 ? -4.665 8.819 4.459 1.00 61.06 73 SER A CA 1
ATOM 585 C C . SER A 1 73 ? -5.450 10.027 3.957 1.00 61.06 73 SER A C 1
ATOM 587 O O . SER A 1 73 ? -6.230 10.576 4.715 1.00 61.06 73 SER A O 1
ATOM 589 N N . ASN A 1 74 ? -5.287 10.450 2.700 1.00 48.56 74 ASN A N 1
ATOM 590 C CA . ASN A 1 74 ? -6.099 11.492 2.038 1.00 48.56 74 ASN A CA 1
ATOM 591 C C . ASN A 1 74 ? -7.574 11.036 1.873 1.00 48.56 74 ASN A C 1
ATOM 593 O O . ASN A 1 74 ? -8.128 11.005 0.773 1.00 48.56 74 ASN A O 1
ATOM 597 N N . TRP A 1 75 ? -8.194 10.538 2.939 1.00 55.62 75 TRP A N 1
ATOM 598 C CA . TRP A 1 75 ? -9.522 9.962 2.947 1.00 55.62 75 TRP A CA 1
ATOM 599 C C . TRP A 1 75 ? -10.535 11.085 2.799 1.00 55.62 75 TRP A C 1
ATOM 601 O O . TRP A 1 75 ? -10.858 11.808 3.733 1.00 55.62 75 TRP A O 1
ATOM 611 N N . SER A 1 76 ? -11.050 11.198 1.579 1.00 49.44 76 SER A N 1
ATOM 612 C CA . SER A 1 76 ? -12.355 11.790 1.325 1.00 49.44 76 SER A CA 1
ATOM 613 C C . SER A 1 76 ? -13.396 11.080 2.204 1.00 49.44 76 SER A C 1
ATOM 615 O O . SER A 1 76 ? -13.291 9.873 2.435 1.00 49.44 76 SER A O 1
ATOM 617 N N . VAL A 1 77 ? -14.411 11.811 2.668 1.00 55.31 77 VAL A N 1
ATOM 618 C CA . VAL A 1 77 ? -15.523 11.347 3.527 1.00 55.31 77 VAL A CA 1
ATOM 619 C C . VAL A 1 77 ? -16.103 9.954 3.157 1.00 55.31 77 VAL A C 1
ATOM 621 O O . VAL A 1 77 ? -16.411 9.187 4.071 1.00 55.31 77 VAL A O 1
ATOM 624 N N . PRO A 1 78 ? -16.172 9.530 1.874 1.00 51.44 78 PRO A N 1
ATOM 625 C CA . PRO A 1 78 ? -16.594 8.179 1.493 1.00 51.44 78 PRO A CA 1
ATOM 626 C C . PRO A 1 78 ? -15.687 7.047 2.008 1.00 51.44 78 PRO A C 1
ATOM 628 O O . PRO A 1 78 ? -16.164 5.945 2.259 1.00 51.44 78 PRO A O 1
ATOM 631 N N . ALA A 1 79 ? -14.384 7.283 2.189 1.00 52.03 79 ALA A N 1
ATOM 632 C CA . ALA A 1 79 ? -13.430 6.251 2.606 1.00 52.03 79 ALA A CA 1
ATOM 633 C C . ALA A 1 79 ? -13.557 5.885 4.096 1.00 52.03 79 ALA A C 1
ATOM 635 O O . ALA A 1 79 ? -13.371 4.724 4.458 1.00 52.03 79 ALA A O 1
ATOM 636 N N . LEU A 1 80 ? -13.933 6.849 4.944 1.00 59.03 80 LEU A N 1
ATOM 637 C CA . LEU A 1 80 ? -14.282 6.602 6.347 1.00 59.03 80 LEU A CA 1
ATOM 638 C C . LEU A 1 80 ? -15.618 5.855 6.471 1.00 59.03 80 LEU A C 1
ATOM 640 O O . LEU A 1 80 ? -15.733 4.955 7.299 1.00 59.03 80 LEU A O 1
ATOM 644 N N . ALA A 1 81 ? -16.593 6.166 5.609 1.00 57.56 81 ALA A N 1
ATOM 645 C CA . ALA A 1 81 ? -17.868 5.450 5.560 1.00 57.56 81 ALA A CA 1
ATOM 646 C C . ALA A 1 81 ? -17.692 3.977 5.146 1.00 57.56 81 ALA A C 1
ATOM 648 O O . ALA A 1 81 ? -18.315 3.104 5.736 1.00 57.56 81 ALA A O 1
ATOM 649 N N . MET A 1 82 ? -16.788 3.677 4.204 1.00 55.03 82 MET A N 1
ATOM 650 C CA . MET A 1 82 ? -16.497 2.296 3.783 1.00 55.03 82 MET A CA 1
ATOM 651 C C . MET A 1 82 ? -15.848 1.441 4.886 1.00 55.03 82 MET A C 1
ATOM 653 O O . MET A 1 82 ? -16.034 0.226 4.918 1.00 55.03 82 MET A O 1
ATOM 657 N N . LEU A 1 83 ? -15.093 2.056 5.802 1.00 62.25 83 LEU A N 1
ATOM 658 C CA . LEU A 1 83 ? -14.504 1.362 6.950 1.00 62.25 83 LEU A CA 1
ATOM 659 C C . LEU A 1 83 ? -15.513 1.098 8.074 1.00 62.25 83 LEU A C 1
ATOM 661 O O . LEU A 1 83 ? -15.278 0.200 8.869 1.00 62.25 83 LEU A O 1
ATOM 665 N N . SER A 1 84 ? -16.626 1.830 8.164 1.00 61.94 84 SER A N 1
ATOM 666 C CA . SER A 1 84 ? -17.664 1.516 9.156 1.00 61.94 84 SER A CA 1
ATOM 667 C C . SER A 1 84 ? -18.673 0.490 8.639 1.00 61.94 84 SER A C 1
ATOM 669 O O . SER A 1 84 ? -19.169 -0.314 9.425 1.00 61.94 84 SER A O 1
ATOM 671 N N . THR A 1 85 ? -18.954 0.471 7.332 1.00 57.50 85 THR A N 1
ATOM 672 C CA . THR A 1 85 ? -19.881 -0.500 6.729 1.00 57.50 85 THR A CA 1
ATOM 673 C C . THR A 1 85 ? -19.257 -1.873 6.512 1.00 57.50 85 THR A C 1
ATOM 675 O O . THR A 1 85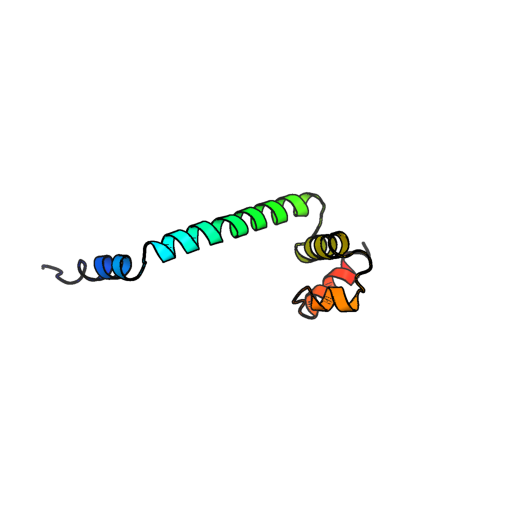 ? -19.907 -2.868 6.802 1.00 57.50 85 THR A O 1
ATOM 678 N N . SER A 1 86 ? -17.998 -1.960 6.074 1.00 53.69 86 SER A N 1
ATOM 679 C CA . SER A 1 86 ? -17.375 -3.251 5.730 1.00 53.69 86 SER A CA 1
ATOM 680 C C . SER A 1 86 ? -16.910 -4.095 6.928 1.00 53.69 86 SER A C 1
ATOM 682 O O . SER A 1 86 ? -16.567 -5.251 6.730 1.00 53.69 86 SER A O 1
ATOM 684 N N . TRP A 1 87 ? -16.858 -3.547 8.145 1.00 45.97 87 TRP A N 1
ATOM 685 C CA . TRP A 1 87 ? -16.464 -4.284 9.363 1.00 45.97 87 TRP A CA 1
ATOM 686 C C . TRP A 1 87 ? -17.667 -4.758 10.194 1.00 45.97 87 TRP A C 1
ATOM 688 O O . TRP A 1 87 ? -17.503 -5.219 11.322 1.00 45.97 87 TRP A O 1
ATOM 698 N N . LYS A 1 88 ? -18.881 -4.579 9.662 1.00 49.03 88 LYS A N 1
ATOM 699 C CA . LYS A 1 88 ? -20.144 -4.946 10.311 1.00 49.03 88 LYS A CA 1
ATOM 700 C C . LYS A 1 88 ? -20.828 -6.159 9.660 1.00 49.03 88 LYS A C 1
ATOM 702 O O . LYS A 1 88 ? -21.910 -6.537 10.103 1.00 49.03 88 LYS A O 1
ATOM 707 N N . GLU A 1 89 ? -20.204 -6.735 8.637 1.00 41.12 89 GLU A N 1
ATOM 708 C CA . GLU A 1 89 ? -20.529 -8.041 8.045 1.00 41.12 89 GLU A CA 1
ATOM 709 C C . GLU A 1 89 ? -19.461 -9.054 8.466 1.00 41.12 89 GLU A C 1
ATOM 711 O O . GLU A 1 89 ? -19.841 -10.211 8.749 1.00 41.12 89 GLU A O 1
#

Sequence (89 aa):
MVDFRSTSDASLGKSLLTDSDEFVFVIEEVPRKLRRLFDASMARFGLTRTQWRALVYIYRTPGITQTDLAKCSNWSVPALAMLSTSWKE

Radius of gyration: 22.07 Å; chains: 1; bounding box: 38×29×74 Å

Foldseek 3Di:
DDDPPPPPPVVVVVVVCDPVNVVVVVVVVVVVVVLVVVQVVVVVVVDHPLRVVLVVVCVVDPPQDPVNSPVVDVDDPVSVVCVVVVVVD

Secondary structure (DSSP, 8-state):
----SSSSHHHHHHHHS-HHHHHHHHHHHHHHHHHHHHHHHHHTTT--HHHHHHHHHHHHSTT--HHHHHHHTT--HHHHHHHHHTT--